Protein AF-A0A7X7KLK8-F1 (afdb_monomer_lite)

pLDDT: mean 90.56, std 10.78, range [41.06, 98.69]

Secondary structure (DSSP, 8-state):
----TT-TT-GGG--EEEEETTEEEEESSS---SSSPEEEEEEESS-BTTBPSEEEEEEEPP---SSHHHHHHHHHHHTTS-SS-SS-HHHHHHHHHHHHHHTTSS----

Sequence (110 aa):
MRSCSLEVDGLPRRRLRICGTNGTAELAPLERFDGRPLALSLSLRHPAGGLAAGSHTLEFGPQEDRYEGQFVALAEAIRGRRDALPFSAAHDILVQEVLLAASGCTTWKE

Radius of gyration: 18.4 Å; chains: 1; bounding box: 37×41×40 Å

Foldseek 3Di:
DDPDPPDDVCQQVCKDWDDDPFWIKIFGSVADAPQDWGKIWIAGNQDDPNRGHGIDIDTDGHDHDDCPVQVVQVVCVVVVNHPDHPDDPVRVVVVVLVVCCVVVNDPDDD

Structure (mmCIF, N/CA/C/O backbone):
data_AF-A0A7X7KLK8-F1
#
_entry.id   AF-A0A7X7KLK8-F1
#
loop_
_atom_site.group_PDB
_atom_site.id
_atom_site.type_symbol
_atom_site.label_atom_id
_atom_site.label_alt_id
_atom_site.label_comp_id
_atom_site.label_asym_id
_atom_site.label_entity_id
_atom_site.label_seq_id
_atom_site.pdbx_PDB_ins_code
_atom_site.Cartn_x
_atom_site.Cartn_y
_atom_site.Cartn_z
_atom_site.occupancy
_atom_site.B_iso_or_equiv
_atom_site.auth_seq_id
_atom_site.auth_comp_id
_atom_site.auth_asym_id
_atom_site.auth_atom_id
_atom_site.pdbx_PDB_model_num
ATOM 1 N N . MET A 1 1 ? -7.323 -19.411 12.309 1.00 41.06 1 MET A N 1
ATOM 2 C CA . MET A 1 1 ? -6.151 -18.653 11.819 1.00 41.06 1 MET A CA 1
ATOM 3 C C . MET A 1 1 ? -5.396 -18.090 13.021 1.00 41.06 1 MET A C 1
ATOM 5 O O . MET A 1 1 ? -5.974 -17.305 13.756 1.00 41.06 1 MET A O 1
ATOM 9 N N . ARG A 1 2 ? -4.156 -18.521 13.293 1.00 41.09 2 ARG A N 1
ATOM 10 C CA . ARG A 1 2 ? -3.297 -17.859 14.293 1.00 41.09 2 ARG A CA 1
ATOM 11 C C . ARG A 1 2 ? -2.401 -16.872 13.548 1.00 41.09 2 ARG A C 1
ATOM 13 O O . ARG A 1 2 ? -1.358 -17.263 13.043 1.00 41.09 2 ARG A O 1
ATOM 20 N N . SER A 1 3 ? -2.843 -15.623 13.420 1.00 50.56 3 SER A N 1
ATOM 21 C CA . SER A 1 3 ? -1.964 -14.531 12.994 1.00 50.56 3 SER A CA 1
ATOM 22 C C . SER A 1 3 ? -1.146 -14.124 14.214 1.00 50.56 3 SER A C 1
ATOM 24 O O . SER A 1 3 ? -1.701 -13.612 15.184 1.00 50.56 3 SER A O 1
ATOM 26 N N . CYS A 1 4 ? 0.143 -14.450 14.234 1.00 52.16 4 CYS A N 1
ATOM 27 C CA . CYS A 1 4 ? 1.018 -14.078 15.334 1.00 52.16 4 CYS A CA 1
ATOM 28 C C . CYS A 1 4 ? 1.972 -12.993 14.843 1.00 52.16 4 CYS A C 1
ATOM 30 O O . CYS A 1 4 ? 2.883 -13.271 14.072 1.00 52.16 4 CYS A O 1
ATOM 32 N N . SER A 1 5 ? 1.765 -11.756 15.295 1.00 61.53 5 SER A N 1
ATOM 33 C CA . SER A 1 5 ? 2.636 -10.614 14.984 1.00 61.53 5 SER A CA 1
ATOM 34 C C . SER A 1 5 ? 3.859 -10.535 15.918 1.00 61.53 5 SER A C 1
ATOM 36 O O . SER A 1 5 ? 4.389 -9.451 16.141 1.00 61.53 5 SER A O 1
ATOM 38 N N . LEU A 1 6 ? 4.276 -11.671 16.495 1.00 74.31 6 LEU A N 1
ATOM 39 C CA . LEU A 1 6 ? 5.426 -11.790 17.407 1.00 74.31 6 LEU A CA 1
ATOM 40 C C . LEU A 1 6 ? 6.731 -12.138 16.683 1.00 74.31 6 LEU A C 1
ATOM 42 O O . LEU A 1 6 ? 7.759 -12.348 17.322 1.00 74.31 6 LEU A O 1
ATOM 46 N N . GLU A 1 7 ? 6.689 -12.263 15.360 1.00 78.06 7 GLU A N 1
ATOM 47 C CA . GLU A 1 7 ? 7.868 -12.592 14.576 1.00 78.06 7 GLU A CA 1
ATOM 48 C C . GLU A 1 7 ? 8.922 -11.484 14.695 1.00 78.06 7 GLU A C 1
ATOM 50 O O . GLU A 1 7 ? 8.703 -10.342 14.283 1.00 78.06 7 GLU A O 1
ATOM 55 N N . VAL A 1 8 ? 10.078 -11.842 15.255 1.00 82.56 8 VAL A N 1
ATOM 56 C CA . VAL A 1 8 ? 11.259 -10.978 15.284 1.00 82.56 8 VAL A CA 1
ATOM 57 C C . VAL A 1 8 ? 11.695 -10.726 13.842 1.00 82.56 8 VAL A C 1
ATOM 59 O O . VAL A 1 8 ? 11.924 -11.678 13.101 1.00 82.56 8 VAL A O 1
ATOM 62 N N . ASP A 1 9 ? 11.791 -9.452 13.457 1.00 80.69 9 ASP A N 1
ATOM 63 C CA . ASP A 1 9 ? 12.120 -9.027 12.089 1.00 80.69 9 ASP A CA 1
ATOM 64 C C . ASP A 1 9 ? 11.169 -9.592 11.007 1.00 80.69 9 ASP A C 1
ATOM 66 O O . ASP A 1 9 ? 11.576 -9.982 9.918 1.00 80.69 9 ASP A O 1
ATOM 70 N N . GLY A 1 10 ? 9.861 -9.645 11.290 1.00 79.38 10 GLY A N 1
ATOM 71 C CA . GLY A 1 10 ? 8.858 -10.115 10.321 1.00 79.38 10 GLY A CA 1
ATOM 72 C C . GLY A 1 10 ? 8.515 -9.120 9.198 1.00 79.38 10 GLY A C 1
ATOM 73 O O . GLY A 1 10 ? 7.824 -9.478 8.240 1.00 79.38 10 GLY A O 1
ATOM 74 N N . LEU A 1 11 ? 8.973 -7.862 9.279 1.00 78.94 11 LEU A N 1
ATOM 75 C CA . LEU A 1 11 ? 8.639 -6.815 8.298 1.00 78.94 11 LEU A CA 1
ATOM 76 C C . LEU A 1 11 ? 9.052 -7.163 6.854 1.00 78.94 11 LEU A C 1
ATOM 78 O O . LEU A 1 11 ? 8.199 -7.019 5.974 1.00 78.94 11 LEU A O 1
ATOM 82 N N . PRO A 1 12 ? 10.265 -7.692 6.577 1.00 81.38 12 PRO A N 1
ATOM 83 C CA . PRO A 1 12 ? 10.679 -8.099 5.230 1.00 81.38 12 PRO A CA 1
ATOM 84 C C . PRO A 1 12 ? 9.781 -9.162 4.577 1.00 81.38 12 PRO A C 1
ATOM 86 O O . PRO A 1 12 ? 9.765 -9.286 3.351 1.00 81.38 12 PRO A O 1
ATOM 89 N N . ARG A 1 13 ? 9.022 -9.938 5.367 1.00 82.31 13 ARG A N 1
ATOM 90 C CA . ARG A 1 13 ? 8.133 -10.998 4.855 1.00 82.31 13 ARG A CA 1
ATOM 91 C C . ARG A 1 13 ? 6.744 -10.497 4.472 1.00 82.31 13 ARG A C 1
ATOM 93 O O . ARG A 1 13 ? 6.044 -11.173 3.718 1.00 82.31 13 ARG A O 1
ATOM 100 N N . ARG A 1 14 ? 6.337 -9.316 4.943 1.00 87.81 14 ARG A N 1
ATOM 101 C CA . ARG A 1 14 ? 5.064 -8.700 4.553 1.00 87.81 14 ARG A CA 1
ATOM 102 C C . ARG A 1 14 ? 5.201 -8.187 3.129 1.00 87.81 14 ARG A C 1
ATOM 104 O O . ARG A 1 14 ? 6.061 -7.357 2.860 1.00 87.81 14 ARG A O 1
ATOM 111 N N . ARG A 1 15 ? 4.364 -8.683 2.220 1.00 92.31 15 ARG A N 1
ATOM 112 C CA . ARG A 1 15 ? 4.414 -8.322 0.801 1.00 92.31 15 ARG A CA 1
ATOM 113 C C . ARG A 1 15 ? 3.033 -8.179 0.199 1.00 92.31 15 ARG A C 1
ATOM 115 O O . ARG A 1 15 ? 2.112 -8.897 0.581 1.00 92.31 15 ARG A O 1
ATOM 122 N N . LEU A 1 16 ? 2.935 -7.303 -0.790 1.00 94.81 16 LEU A N 1
ATOM 123 C CA . LEU A 1 16 ? 1.811 -7.237 -1.712 1.00 94.81 16 LEU A CA 1
ATOM 124 C C . LEU A 1 16 ? 2.339 -7.517 -3.114 1.00 94.81 16 LEU A C 1
ATOM 126 O O . LEU A 1 16 ? 3.266 -6.853 -3.573 1.00 94.81 16 LEU A O 1
ATOM 130 N N . ARG A 1 17 ? 1.742 -8.496 -3.793 1.00 96.75 17 ARG A N 1
ATOM 131 C CA . ARG A 1 17 ? 2.065 -8.827 -5.178 1.00 96.75 17 ARG A CA 1
ATOM 132 C C . ARG A 1 17 ? 0.798 -8.800 -6.012 1.00 96.75 17 ARG A C 1
ATOM 134 O O . ARG A 1 17 ? -0.178 -9.462 -5.675 1.00 96.75 17 ARG A O 1
ATOM 141 N N . ILE A 1 18 ? 0.843 -8.062 -7.110 1.00 97.56 18 ILE A N 1
ATOM 142 C CA . ILE A 1 18 ? -0.243 -7.951 -8.078 1.00 97.56 18 ILE A CA 1
ATOM 143 C C . ILE A 1 18 ? 0.264 -8.540 -9.391 1.00 97.56 18 ILE A C 1
ATOM 145 O O . ILE A 1 18 ? 1.212 -8.026 -9.985 1.00 97.56 18 ILE A O 1
ATOM 149 N N . CYS A 1 19 ? -0.364 -9.627 -9.837 1.00 97.88 19 CYS A N 1
ATOM 150 C CA . CYS A 1 19 ? -0.064 -10.281 -11.107 1.00 97.88 19 CYS A CA 1
ATOM 151 C C . CYS A 1 19 ? -1.160 -9.929 -12.114 1.00 97.88 19 CYS A C 1
ATOM 153 O O . CYS A 1 19 ? -2.274 -10.441 -12.031 1.00 97.88 19 CYS A O 1
ATOM 155 N N . GLY A 1 20 ? -0.843 -9.039 -13.048 1.00 96.94 20 GLY A N 1
ATOM 156 C CA . GLY A 1 20 ? -1.722 -8.684 -14.154 1.00 96.94 20 GLY A CA 1
ATOM 157 C C . GLY A 1 20 ? -1.387 -9.462 -15.424 1.00 96.94 20 GLY A C 1
ATOM 158 O O . GLY A 1 20 ? -0.407 -10.201 -15.506 1.00 96.94 20 GLY A O 1
ATOM 159 N N . THR A 1 21 ? -2.176 -9.238 -16.469 1.00 97.56 21 THR A N 1
ATOM 160 C CA . THR A 1 21 ? -1.954 -9.847 -17.789 1.00 97.56 21 THR A CA 1
ATOM 161 C C . THR A 1 21 ? -0.679 -9.335 -18.475 1.00 97.56 21 THR A C 1
ATOM 163 O O . THR A 1 21 ? -0.007 -10.091 -19.180 1.00 97.56 21 THR A O 1
ATOM 166 N N . ASN A 1 22 ? -0.306 -8.072 -18.235 1.00 96.94 22 ASN A N 1
ATOM 167 C CA . ASN A 1 22 ? 0.853 -7.419 -18.859 1.00 96.94 22 ASN A CA 1
ATOM 168 C C . ASN A 1 22 ? 2.094 -7.311 -17.948 1.00 96.94 22 ASN A C 1
ATOM 170 O O . ASN A 1 22 ? 3.103 -6.724 -18.336 1.00 96.94 22 ASN A O 1
ATOM 174 N N . GLY A 1 23 ? 2.054 -7.857 -16.732 1.00 97.75 23 GLY A N 1
ATOM 175 C CA . GLY A 1 23 ? 3.186 -7.728 -15.823 1.00 97.75 23 GLY A CA 1
ATOM 176 C C . GLY A 1 23 ? 2.891 -8.085 -14.378 1.00 97.75 23 GLY A C 1
ATOM 177 O O . GLY A 1 23 ? 1.813 -8.561 -14.029 1.00 97.75 23 GLY A O 1
ATOM 178 N N . THR A 1 24 ? 3.880 -7.859 -13.525 1.00 98.44 24 THR A N 1
ATOM 179 C CA . THR A 1 24 ? 3.798 -8.080 -12.081 1.00 98.44 24 THR A CA 1
ATOM 180 C C . THR A 1 24 ? 4.356 -6.873 -11.349 1.00 98.44 24 THR A C 1
ATOM 182 O O . THR A 1 24 ? 5.431 -6.396 -11.698 1.00 98.44 24 THR A O 1
ATOM 185 N N . ALA A 1 25 ? 3.645 -6.418 -10.323 1.00 98.00 25 ALA A N 1
ATOM 186 C CA . ALA A 1 25 ? 4.118 -5.418 -9.378 1.00 98.00 25 ALA A CA 1
ATOM 187 C C . ALA A 1 25 ? 4.240 -6.060 -7.993 1.00 98.00 25 ALA A C 1
ATOM 189 O O . ALA A 1 25 ? 3.333 -6.771 -7.555 1.00 98.00 25 ALA A O 1
ATOM 190 N N . GLU A 1 26 ? 5.356 -5.831 -7.314 1.00 97.38 26 GLU A N 1
ATOM 191 C CA . GLU A 1 26 ? 5.628 -6.392 -5.997 1.00 97.38 26 GLU A CA 1
ATOM 192 C C . GLU A 1 26 ? 6.219 -5.345 -5.059 1.00 97.38 26 GLU A C 1
ATOM 194 O O . GLU A 1 26 ? 7.229 -4.715 -5.366 1.00 97.38 26 GLU A O 1
ATOM 199 N N . LEU A 1 27 ? 5.583 -5.194 -3.900 1.00 94.25 27 LEU A N 1
ATOM 200 C CA . LEU A 1 27 ? 6.008 -4.335 -2.804 1.00 94.25 27 LEU A CA 1
ATOM 201 C C . LEU A 1 27 ? 6.464 -5.229 -1.646 1.00 94.25 27 LEU A C 1
ATOM 203 O O . LEU A 1 27 ? 5.640 -5.926 -1.041 1.00 94.25 27 LEU A O 1
ATOM 207 N N . ALA A 1 28 ? 7.773 -5.267 -1.391 1.00 91.38 28 ALA A N 1
ATOM 208 C CA . ALA A 1 28 ? 8.395 -6.114 -0.374 1.00 91.38 28 ALA A CA 1
ATOM 209 C C . ALA A 1 28 ? 9.672 -5.442 0.192 1.00 91.38 28 ALA A C 1
ATOM 211 O O . ALA A 1 28 ? 10.656 -5.326 -0.540 1.00 91.38 28 ALA A O 1
ATOM 212 N N . PRO A 1 29 ? 9.697 -5.024 1.474 1.00 89.88 29 PRO A N 1
ATOM 213 C CA . PRO A 1 29 ? 8.599 -5.116 2.438 1.00 89.88 29 PRO A CA 1
ATOM 214 C C . PRO A 1 29 ? 7.393 -4.268 2.017 1.00 89.88 29 PRO A C 1
ATOM 216 O O . PRO A 1 29 ? 7.529 -3.312 1.261 1.00 89.88 29 PRO A O 1
ATOM 219 N N . LEU A 1 30 ? 6.208 -4.616 2.521 1.00 90.94 30 LEU A N 1
ATOM 220 C CA . LEU A 1 30 ? 4.972 -3.865 2.280 1.00 90.94 30 LEU A CA 1
ATOM 221 C C . LEU A 1 30 ? 5.078 -2.420 2.790 1.00 90.94 30 LEU A C 1
ATOM 223 O O . LEU A 1 30 ? 4.478 -1.516 2.224 1.00 90.94 30 LEU A O 1
ATOM 227 N N . GLU A 1 31 ? 5.832 -2.224 3.868 1.00 89.31 31 GLU A N 1
ATOM 228 C CA . GLU A 1 31 ? 6.088 -0.935 4.498 1.00 89.31 31 GLU A CA 1
ATOM 229 C C . GLU A 1 31 ? 7.384 -0.993 5.319 1.00 89.31 31 GLU A C 1
ATOM 231 O O . GLU A 1 31 ? 7.801 -2.069 5.762 1.00 89.31 31 GLU A O 1
ATOM 236 N N . ARG A 1 32 ? 8.009 0.166 5.543 1.00 88.38 32 ARG A N 1
ATOM 237 C CA . ARG A 1 32 ? 9.232 0.327 6.342 1.00 88.38 32 ARG A CA 1
ATOM 238 C C . ARG A 1 32 ? 9.261 1.707 7.006 1.00 88.38 32 ARG A C 1
ATOM 240 O O . ARG A 1 32 ? 8.652 2.629 6.480 1.00 88.38 32 ARG A O 1
ATOM 247 N N . PHE A 1 33 ? 9.977 1.823 8.124 1.00 88.00 33 PHE A N 1
ATOM 248 C CA . PHE A 1 33 ? 10.074 3.044 8.949 1.00 88.00 33 PHE A CA 1
ATOM 249 C C . PHE A 1 33 ? 11.519 3.322 9.391 1.00 88.00 33 PHE A C 1
ATOM 251 O O . PHE A 1 33 ? 11.776 3.869 10.456 1.00 88.00 33 PHE A O 1
ATOM 258 N N . ASP A 1 34 ? 12.489 2.870 8.600 1.00 89.00 34 ASP A N 1
ATOM 259 C CA . ASP A 1 34 ? 13.926 3.013 8.856 1.00 89.00 34 ASP A CA 1
ATOM 260 C C . ASP A 1 34 ? 14.536 4.215 8.108 1.00 89.00 34 ASP A C 1
ATOM 262 O O . ASP A 1 34 ? 15.745 4.259 7.879 1.00 89.00 34 ASP A O 1
ATOM 266 N N . GLY A 1 35 ? 13.694 5.164 7.680 1.00 90.25 35 GLY A N 1
ATOM 267 C CA . GLY A 1 35 ? 14.088 6.369 6.942 1.00 90.25 35 GLY A CA 1
ATOM 268 C C . GLY A 1 35 ? 14.531 6.128 5.495 1.00 90.25 35 GLY A C 1
ATOM 269 O O . GLY A 1 35 ? 14.990 7.055 4.831 1.00 90.25 35 GLY A O 1
ATOM 270 N N . ARG A 1 36 ? 14.426 4.897 4.980 1.00 91.25 36 ARG A N 1
ATOM 271 C CA . ARG A 1 36 ? 14.804 4.564 3.599 1.00 91.25 36 ARG A CA 1
ATOM 272 C C . ARG A 1 36 ? 13.585 4.567 2.664 1.00 91.25 36 ARG A C 1
ATOM 274 O O . ARG A 1 36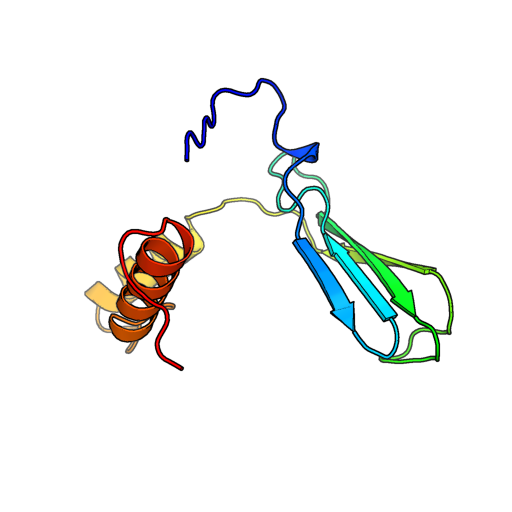 ? 12.479 4.271 3.120 1.00 91.25 36 ARG A O 1
ATOM 281 N N . PRO A 1 37 ? 13.777 4.814 1.352 1.00 92.75 37 PRO A N 1
ATOM 282 C CA . PRO A 1 37 ? 12.710 4.710 0.361 1.00 92.75 37 PRO A CA 1
ATOM 283 C C . PRO A 1 37 ? 12.030 3.339 0.354 1.00 92.75 37 PRO A C 1
ATOM 285 O O . PRO A 1 37 ? 12.668 2.294 0.570 1.00 92.75 37 PRO A O 1
ATOM 288 N N . LEU A 1 38 ? 10.729 3.346 0.078 1.00 92.81 38 LEU A N 1
ATOM 289 C CA . LEU A 1 38 ? 9.953 2.139 -0.169 1.00 92.81 38 LEU A CA 1
ATOM 290 C C . LEU A 1 38 ? 10.078 1.769 -1.651 1.00 92.81 38 LEU A C 1
ATOM 292 O O . LEU A 1 38 ? 9.744 2.571 -2.518 1.00 92.81 38 LEU A O 1
ATOM 296 N N . ALA A 1 39 ? 10.556 0.562 -1.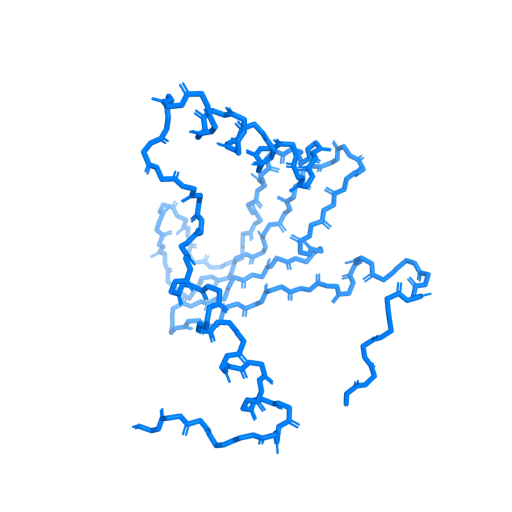947 1.00 93.88 39 ALA A N 1
ATOM 297 C CA . ALA A 1 39 ? 10.826 0.126 -3.314 1.00 93.88 39 ALA A CA 1
ATOM 298 C C . ALA A 1 39 ? 9.766 -0.864 -3.821 1.00 93.88 39 ALA A C 1
ATOM 300 O O . ALA A 1 39 ? 9.462 -1.859 -3.162 1.00 93.88 39 AL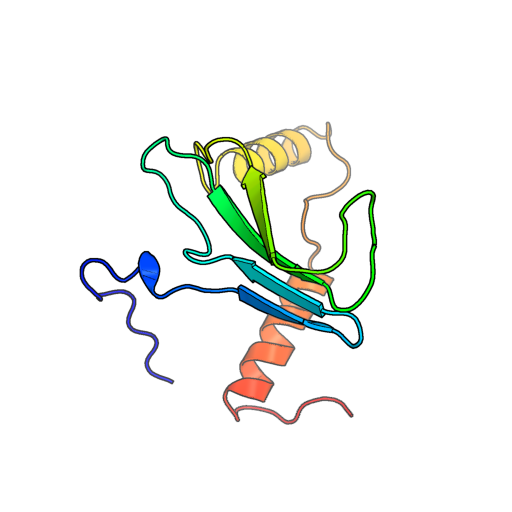A A O 1
ATOM 301 N N . LEU A 1 40 ? 9.253 -0.619 -5.026 1.00 96.25 40 LEU A N 1
ATOM 302 C CA . LEU A 1 40 ? 8.384 -1.515 -5.782 1.00 96.25 40 LEU A CA 1
ATOM 303 C C . LEU A 1 40 ? 9.168 -2.134 -6.937 1.00 96.25 40 LEU A C 1
ATOM 305 O O . LEU A 1 40 ? 9.706 -1.428 -7.788 1.00 96.25 40 LEU A O 1
ATOM 309 N N . SER A 1 41 ? 9.179 -3.461 -7.000 1.00 97.56 41 SER A N 1
ATOM 310 C CA . SER A 1 41 ? 9.666 -4.201 -8.162 1.00 97.56 41 SER A CA 1
ATOM 311 C C . SER A 1 41 ? 8.550 -4.340 -9.194 1.00 97.56 41 SER A C 1
ATOM 313 O O . SER A 1 41 ? 7.490 -4.892 -8.902 1.00 97.56 41 SER A O 1
ATOM 315 N N . LEU A 1 42 ? 8.788 -3.859 -10.411 1.00 98.38 42 LEU A N 1
ATOM 316 C CA . LEU A 1 42 ? 7.841 -3.908 -11.521 1.00 98.38 42 LEU A CA 1
ATOM 317 C C . LEU A 1 42 ? 8.452 -4.684 -12.688 1.00 98.38 42 LEU A C 1
ATOM 319 O O . LEU A 1 42 ? 9.513 -4.337 -13.188 1.00 98.38 42 LEU A O 1
ATOM 323 N N . SER A 1 43 ? 7.778 -5.733 -13.147 1.00 98.50 43 SER A N 1
ATOM 324 C CA . SER A 1 43 ? 8.163 -6.500 -14.336 1.00 98.50 43 SER A CA 1
ATOM 325 C C . SER A 1 43 ? 7.100 -6.345 -15.414 1.00 98.50 43 SER A C 1
ATOM 327 O O . SER A 1 43 ? 5.952 -6.738 -15.206 1.00 98.50 43 SER A O 1
ATOM 329 N N . LEU A 1 44 ? 7.479 -5.790 -16.563 1.00 98.69 44 LEU A N 1
ATOM 330 C CA . LEU A 1 44 ? 6.588 -5.502 -17.684 1.00 98.69 44 LEU A CA 1
ATOM 331 C C . LEU A 1 44 ? 6.862 -6.436 -18.862 1.00 98.69 44 LEU A C 1
ATOM 333 O O . LEU A 1 44 ? 7.995 -6.537 -19.334 1.00 98.69 44 LEU A O 1
ATOM 337 N N . ARG A 1 45 ? 5.810 -7.083 -19.377 1.00 98.44 45 ARG A N 1
ATOM 338 C CA . ARG A 1 45 ? 5.884 -7.884 -20.611 1.00 98.44 45 ARG A CA 1
ATOM 339 C C . ARG A 1 45 ? 6.022 -6.987 -21.844 1.00 98.44 45 ARG A C 1
ATOM 341 O O . ARG A 1 45 ? 6.792 -7.301 -22.747 1.00 98.44 45 ARG A O 1
ATOM 348 N N . HIS A 1 46 ? 5.295 -5.873 -21.861 1.00 98.31 46 HIS A N 1
ATOM 349 C CA . HIS A 1 46 ? 5.344 -4.849 -22.904 1.00 98.31 46 HIS A CA 1
ATOM 350 C C . HIS A 1 46 ? 5.531 -3.460 -22.278 1.00 98.31 46 HIS A C 1
ATOM 352 O O . HIS A 1 46 ? 5.107 -3.273 -21.134 1.00 98.31 46 HIS A O 1
ATOM 358 N N . PRO A 1 47 ? 6.121 -2.485 -22.999 1.00 98.00 47 PRO A N 1
ATOM 359 C CA . PRO A 1 47 ? 6.285 -1.126 -22.490 1.00 98.00 47 PRO A CA 1
ATOM 360 C C . PRO A 1 47 ? 4.955 -0.525 -22.019 1.00 98.00 47 PRO A C 1
ATOM 362 O O . PRO A 1 47 ? 3.933 -0.672 -22.690 1.00 98.00 47 PRO A O 1
ATOM 365 N N . ALA A 1 48 ? 4.963 0.148 -20.870 1.00 97.00 48 ALA A N 1
ATOM 366 C CA . ALA A 1 48 ? 3.780 0.763 -20.272 1.00 97.00 48 ALA A CA 1
ATOM 367 C C . ALA A 1 48 ? 4.182 1.900 -19.326 1.00 97.00 48 ALA A C 1
ATOM 369 O O . ALA A 1 48 ? 5.228 1.835 -18.686 1.00 97.00 48 ALA A O 1
ATOM 370 N N . GLY A 1 49 ? 3.354 2.946 -19.223 1.00 93.81 49 GLY A N 1
ATOM 371 C CA . GLY A 1 49 ? 3.579 4.038 -18.263 1.00 93.81 49 GLY A CA 1
ATOM 372 C C . GLY A 1 49 ? 4.917 4.771 -18.432 1.00 93.81 49 GLY A C 1
ATOM 373 O O . GLY A 1 49 ? 5.483 5.231 -17.449 1.00 93.81 49 GLY A O 1
ATOM 374 N N . GLY A 1 50 ? 5.453 4.831 -19.656 1.00 96.62 50 GLY A N 1
ATOM 375 C CA . GLY A 1 50 ? 6.764 5.433 -19.942 1.00 96.62 50 GLY A CA 1
ATOM 376 C C . GLY A 1 50 ? 7.970 4.535 -19.638 1.00 96.62 50 GLY A C 1
ATOM 377 O O . GLY A 1 50 ? 9.101 4.948 -19.872 1.00 96.62 50 GLY A O 1
ATOM 378 N N . LEU A 1 51 ? 7.751 3.306 -19.168 1.00 97.69 51 LEU A N 1
ATOM 379 C CA . LEU A 1 51 ? 8.798 2.326 -18.895 1.00 97.69 51 LEU A CA 1
ATOM 380 C C . LEU A 1 51 ? 8.882 1.299 -20.028 1.00 97.69 51 LEU A C 1
ATOM 382 O O . LEU A 1 51 ? 7.867 0.880 -20.589 1.00 97.69 51 LEU A O 1
ATOM 386 N N . ALA A 1 52 ? 10.102 0.878 -20.358 1.00 98.31 52 ALA A N 1
ATOM 387 C CA . ALA A 1 52 ? 10.340 -0.184 -21.332 1.00 98.31 52 ALA A CA 1
ATOM 388 C C . ALA A 1 52 ? 9.842 -1.551 -20.821 1.00 98.31 52 ALA A C 1
ATOM 390 O O . ALA A 1 52 ? 9.569 -1.730 -19.636 1.00 98.31 52 ALA A O 1
ATOM 391 N N . ALA A 1 53 ? 9.760 -2.549 -21.704 1.00 98.44 53 ALA A N 1
ATOM 392 C CA . ALA A 1 53 ? 9.602 -3.932 -21.257 1.00 98.44 53 ALA A CA 1
ATOM 393 C C . ALA A 1 53 ? 10.814 -4.367 -20.410 1.00 98.44 53 ALA A C 1
ATOM 395 O O . ALA A 1 53 ? 11.928 -3.889 -20.627 1.00 98.44 53 ALA A O 1
ATOM 396 N N . GLY A 1 54 ? 10.597 -5.283 -19.468 1.00 98.19 54 GLY A N 1
ATOM 397 C CA . GLY A 1 54 ? 11.622 -5.761 -18.538 1.00 98.19 54 GLY A CA 1
ATOM 398 C C . GLY A 1 54 ? 11.362 -5.361 -17.087 1.00 98.19 54 GLY A C 1
ATOM 399 O O . GLY A 1 54 ? 10.231 -5.047 -16.708 1.00 98.19 54 GLY A O 1
ATOM 400 N N . SER A 1 55 ? 12.411 -5.435 -16.271 1.00 98.31 55 SER A N 1
ATOM 401 C CA . SER A 1 55 ? 12.347 -5.210 -14.825 1.00 98.31 55 SER A CA 1
ATOM 402 C C . SER A 1 55 ? 12.767 -3.794 -14.452 1.00 98.31 55 SER A C 1
ATOM 404 O O . SER A 1 55 ? 13.779 -3.294 -14.936 1.00 98.31 55 SER A O 1
ATOM 406 N N . HIS A 1 56 ? 12.018 -3.194 -13.535 1.00 98.19 56 HIS A N 1
ATOM 407 C CA . HIS A 1 56 ? 12.219 -1.848 -13.015 1.00 98.19 56 HIS A CA 1
ATOM 408 C C . HIS A 1 56 ? 12.090 -1.852 -11.497 1.00 98.19 56 HIS A C 1
ATOM 410 O O . HIS A 1 56 ? 11.300 -2.617 -10.937 1.00 98.19 56 HIS A O 1
ATOM 416 N N . THR A 1 57 ? 12.812 -0.942 -10.853 1.00 97.50 57 THR A N 1
ATOM 417 C CA . THR A 1 57 ? 12.619 -0.607 -9.442 1.00 97.50 57 THR A CA 1
ATOM 418 C C . THR A 1 57 ? 12.102 0.818 -9.371 1.00 97.50 57 THR A C 1
ATOM 420 O O . THR A 1 57 ? 12.755 1.734 -9.867 1.00 97.50 57 THR A O 1
ATOM 423 N N . LEU A 1 58 ? 10.924 0.998 -8.779 1.00 95.94 58 LEU A N 1
ATOM 424 C CA . LEU A 1 58 ? 10.344 2.310 -8.513 1.00 95.94 58 LEU A CA 1
ATOM 425 C C . LEU A 1 58 ? 10.473 2.604 -7.024 1.00 95.94 58 LEU A C 1
ATOM 427 O O . LEU A 1 58 ? 10.089 1.774 -6.203 1.00 95.94 58 LEU A O 1
ATOM 431 N N . GLU A 1 59 ? 11.004 3.770 -6.680 1.00 95.50 59 GLU A N 1
ATOM 432 C CA . GLU A 1 59 ? 11.158 4.191 -5.292 1.00 95.50 59 GLU A CA 1
ATOM 433 C C . GLU A 1 59 ? 10.133 5.264 -4.938 1.00 95.50 59 GLU A C 1
ATOM 435 O O . GLU A 1 59 ? 9.943 6.244 -5.659 1.00 95.50 59 GLU A O 1
ATOM 440 N N . PHE A 1 60 ? 9.487 5.071 -3.796 1.00 91.94 60 PHE A N 1
ATOM 441 C CA . PHE A 1 60 ? 8.649 6.057 -3.140 1.00 91.94 60 PHE A CA 1
ATOM 442 C C . PHE A 1 60 ? 9.429 6.628 -1.960 1.00 91.94 60 PHE A C 1
ATOM 444 O O . PHE A 1 60 ? 10.207 5.910 -1.326 1.00 91.94 60 PHE A O 1
ATOM 451 N N . GLY A 1 61 ? 9.234 7.919 -1.679 1.00 90.00 61 GLY A N 1
ATOM 452 C CA . GLY A 1 61 ? 9.890 8.595 -0.560 1.00 90.00 61 GLY A CA 1
ATOM 453 C C . GLY A 1 61 ? 9.716 7.850 0.773 1.00 90.00 61 GLY A C 1
ATOM 454 O O . GLY A 1 61 ? 8.849 6.977 0.889 1.00 90.00 61 GLY A O 1
ATOM 455 N N . PRO A 1 62 ? 10.551 8.163 1.777 1.00 90.44 62 PRO A N 1
ATOM 456 C CA . PRO A 1 62 ? 10.465 7.509 3.075 1.00 90.44 62 PRO A CA 1
ATOM 457 C C . PRO A 1 62 ? 9.065 7.679 3.677 1.00 90.44 62 PRO A C 1
ATOM 459 O O . PRO A 1 62 ? 8.453 8.744 3.585 1.00 90.44 62 PRO A O 1
ATOM 462 N N . GLN A 1 63 ? 8.556 6.605 4.279 1.00 86.56 63 GLN A N 1
ATOM 463 C CA . GLN A 1 63 ? 7.334 6.653 5.069 1.00 86.56 63 GLN A CA 1
ATOM 464 C C . GLN A 1 63 ? 7.711 7.012 6.506 1.00 86.56 63 GLN A C 1
ATOM 466 O O . GLN A 1 63 ? 8.353 6.217 7.192 1.00 86.56 63 GLN A O 1
ATOM 471 N N . GLU A 1 64 ? 7.316 8.206 6.939 1.00 84.88 64 GLU A N 1
ATOM 472 C CA . GLU A 1 64 ? 7.626 8.712 8.280 1.00 84.88 64 GLU A CA 1
ATOM 473 C C . GLU A 1 64 ? 6.765 8.027 9.350 1.00 84.88 64 GLU A C 1
ATOM 475 O O . GLU A 1 64 ? 7.284 7.509 10.336 1.00 84.88 64 GLU A O 1
ATOM 480 N N . ASP A 1 65 ? 5.448 7.952 9.129 1.00 89.81 65 ASP A N 1
ATOM 481 C CA . ASP A 1 65 ? 4.501 7.420 10.111 1.00 89.81 65 ASP A CA 1
ATOM 482 C C . ASP A 1 65 ? 3.347 6.647 9.450 1.00 89.81 65 ASP A C 1
ATOM 484 O O . ASP A 1 65 ? 2.965 6.899 8.304 1.00 89.81 65 ASP A O 1
ATOM 488 N N . ARG A 1 66 ? 2.792 5.663 10.171 1.00 88.25 66 ARG A N 1
ATOM 489 C CA . ARG A 1 66 ? 1.690 4.814 9.687 1.00 88.25 66 ARG A CA 1
ATOM 490 C C . ARG A 1 66 ? 0.309 5.449 9.882 1.00 88.25 66 ARG A C 1
ATOM 492 O O . ARG A 1 66 ? -0.607 5.183 9.105 1.00 88.25 66 ARG A O 1
ATOM 499 N N . TYR A 1 67 ? 0.131 6.219 10.948 1.00 90.88 67 TYR A N 1
ATOM 500 C CA . TYR A 1 67 ? -1.165 6.642 11.473 1.00 90.88 67 TYR A CA 1
ATOM 501 C C . TYR A 1 67 ? -1.344 8.160 11.527 1.00 90.88 67 TYR A C 1
ATOM 503 O O . TYR A 1 67 ? -2.483 8.616 11.597 1.00 90.88 67 TYR A O 1
ATOM 511 N N . GLU A 1 68 ? -0.274 8.952 11.470 1.00 92.62 68 GLU A N 1
ATOM 512 C CA . GLU A 1 68 ? -0.311 10.412 11.586 1.00 92.62 68 GLU A CA 1
ATOM 513 C C . GLU A 1 68 ? -1.329 11.016 10.615 1.00 92.62 68 GLU A C 1
ATOM 515 O O . GLU A 1 68 ? -2.251 11.715 11.038 1.00 92.62 68 GLU A O 1
ATOM 520 N N . GLY A 1 69 ? -1.250 10.660 9.329 1.00 90.38 69 GLY A N 1
ATOM 521 C CA . GLY A 1 69 ? -2.198 11.139 8.321 1.00 90.38 69 GLY A CA 1
ATOM 522 C C . GLY A 1 69 ? -3.656 10.767 8.623 1.00 90.38 69 GLY A C 1
ATOM 523 O O . GLY A 1 69 ? -4.566 11.548 8.337 1.00 90.38 69 GLY A O 1
ATOM 524 N N . GLN A 1 70 ? -3.893 9.610 9.251 1.00 91.38 70 GLN A N 1
ATOM 525 C CA . GLN A 1 70 ? -5.234 9.177 9.657 1.00 91.38 70 GLN A CA 1
ATOM 526 C C . GLN A 1 70 ? -5.747 9.994 10.849 1.00 91.38 70 GLN A C 1
ATOM 528 O O . GLN A 1 70 ? -6.898 10.429 10.839 1.00 91.38 70 GLN A O 1
ATOM 533 N N . PHE A 1 71 ? -4.899 10.266 11.846 1.00 93.50 71 PHE A N 1
ATOM 534 C CA . PHE A 1 71 ? -5.262 11.101 12.994 1.00 93.50 71 PHE A CA 1
ATOM 535 C C . PHE A 1 71 ? -5.475 12.565 12.610 1.00 93.50 71 PHE A C 1
ATOM 537 O O . PHE A 1 71 ? -6.419 13.190 13.095 1.00 93.50 71 PHE A O 1
ATOM 544 N N . VAL A 1 72 ? -4.662 13.104 11.699 1.00 93.75 72 VAL A N 1
ATOM 545 C CA . VAL A 1 72 ? -4.880 14.438 11.123 1.00 93.75 72 VAL A CA 1
ATOM 546 C C . VAL A 1 72 ? -6.230 14.482 10.406 1.00 93.75 72 VAL A C 1
ATOM 548 O O . VAL A 1 72 ? -7.032 15.377 10.671 1.00 93.75 72 VAL A O 1
ATOM 551 N N . ALA A 1 73 ? -6.534 13.493 9.558 1.00 93.19 73 ALA A N 1
ATOM 552 C CA . ALA A 1 73 ? -7.827 13.418 8.879 1.00 93.19 73 ALA A CA 1
ATOM 553 C C . ALA A 1 73 ? -9.005 13.327 9.865 1.00 93.19 73 ALA A C 1
ATOM 555 O O . ALA A 1 73 ? -10.015 14.003 9.669 1.00 93.19 73 ALA A O 1
ATOM 556 N N . LEU A 1 74 ? -8.866 12.549 10.943 1.00 93.88 74 LEU A N 1
ATOM 557 C CA . LEU A 1 74 ? -9.869 12.453 12.004 1.00 93.88 74 LEU A CA 1
ATOM 558 C C . LEU A 1 74 ? -10.085 13.798 12.710 1.00 93.88 74 LEU A C 1
ATOM 560 O O . LEU A 1 74 ? -11.224 14.223 12.893 1.00 93.88 74 LEU A O 1
ATOM 564 N N . ALA A 1 75 ? -9.005 14.487 13.079 1.00 95.38 75 ALA A N 1
ATOM 565 C CA . ALA A 1 75 ? -9.085 15.773 13.759 1.00 95.38 75 ALA A CA 1
ATOM 566 C C . ALA A 1 75 ? -9.758 16.845 12.886 1.00 95.38 75 ALA A C 1
ATOM 568 O O . ALA A 1 75 ? -10.561 17.633 13.384 1.00 95.38 75 ALA A O 1
ATOM 569 N N . GLU A 1 76 ? -9.478 16.856 11.582 1.00 96.00 76 GLU A N 1
ATOM 570 C CA . GLU A 1 76 ? -10.131 17.768 10.640 1.00 96.00 76 GLU A CA 1
ATOM 571 C C . GLU A 1 76 ? -11.617 17.443 10.445 1.00 96.00 76 GLU A C 1
ATOM 573 O O . GLU A 1 76 ? -12.432 18.365 10.383 1.00 96.00 76 GLU A O 1
ATOM 578 N N . ALA A 1 77 ? -11.994 16.160 10.432 1.00 93.88 77 ALA A N 1
ATOM 579 C CA . ALA A 1 77 ? -13.397 15.750 10.373 1.00 93.88 77 ALA A CA 1
ATOM 580 C C . ALA A 1 77 ? -14.175 16.191 11.626 1.00 93.88 77 ALA A C 1
ATOM 582 O O . ALA A 1 77 ? -15.243 16.787 11.507 1.00 93.88 77 ALA A O 1
ATOM 583 N N . ILE A 1 78 ? -13.608 16.003 12.826 1.00 94.69 78 ILE A N 1
ATOM 584 C CA . ILE A 1 78 ? -14.206 16.470 14.096 1.00 94.69 78 ILE A CA 1
ATOM 585 C C . ILE A 1 78 ? -14.420 17.991 14.088 1.00 94.69 78 ILE A C 1
ATOM 587 O O . ILE A 1 78 ? -15.398 18.489 14.641 1.00 94.69 78 ILE A O 1
ATOM 591 N N . ARG A 1 79 ? -13.517 18.742 13.446 1.00 96.94 79 ARG A N 1
ATOM 592 C CA . ARG A 1 79 ? -13.605 20.205 13.313 1.00 96.94 79 ARG A CA 1
ATOM 593 C C . ARG A 1 79 ? -14.518 20.675 12.175 1.00 96.94 79 ARG A C 1
ATOM 595 O O . ARG A 1 79 ? -14.619 21.882 11.972 1.00 96.94 79 ARG A O 1
ATOM 602 N N . GLY A 1 80 ? -15.139 19.767 11.419 1.00 95.25 80 GLY A N 1
ATOM 603 C CA . GLY A 1 80 ? -15.979 20.105 10.265 1.00 95.25 80 GLY A CA 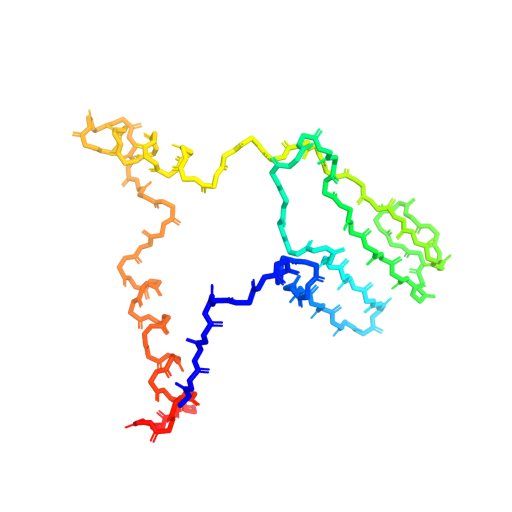1
ATOM 604 C C . GLY A 1 80 ? -15.207 20.676 9.070 1.00 95.25 80 GLY A C 1
ATOM 605 O O . GLY A 1 80 ? -15.783 21.371 8.243 1.00 95.25 80 GLY A O 1
ATOM 606 N N . ARG A 1 81 ? -13.894 20.426 8.986 1.00 95.44 81 ARG A N 1
ATOM 607 C CA . ARG A 1 81 ? -13.013 20.883 7.889 1.00 95.44 81 ARG A CA 1
ATOM 608 C C . ARG A 1 81 ? -12.770 19.814 6.828 1.00 95.44 81 ARG A C 1
ATOM 610 O O . ARG A 1 81 ? -12.025 20.024 5.874 1.00 95.44 81 ARG A O 1
ATOM 617 N N . ARG A 1 82 ? -13.367 18.644 7.023 1.00 91.19 82 ARG A N 1
ATOM 618 C CA . ARG A 1 82 ? -13.303 17.502 6.124 1.00 91.19 82 ARG A CA 1
ATOM 619 C C . ARG A 1 82 ? -14.651 16.801 6.160 1.00 91.19 82 ARG A C 1
ATOM 621 O O . ARG A 1 82 ? -15.065 16.334 7.216 1.00 91.19 82 ARG A O 1
ATOM 628 N N . ASP A 1 83 ? -15.273 16.680 4.995 1.00 86.31 83 ASP A N 1
ATOM 629 C CA . ASP A 1 83 ? -16.617 16.106 4.868 1.00 86.31 83 ASP A CA 1
ATOM 630 C C . ASP A 1 83 ? -16.634 14.575 4.983 1.00 86.31 83 ASP A C 1
ATOM 632 O O . ASP A 1 83 ? -17.670 13.981 5.272 1.00 86.31 83 ASP A O 1
ATOM 636 N N . ALA A 1 84 ? -15.489 13.917 4.767 1.00 83.75 84 ALA A N 1
ATOM 637 C CA . ALA A 1 84 ? -15.385 12.463 4.812 1.00 83.75 84 ALA A CA 1
ATOM 638 C C . ALA A 1 84 ? -14.025 11.973 5.328 1.00 83.75 84 ALA A C 1
ATOM 640 O O . ALA A 1 84 ? -12.959 12.461 4.929 1.00 83.75 84 ALA A O 1
ATOM 641 N N . LEU A 1 85 ? -14.071 10.950 6.183 1.00 88.94 85 LEU A N 1
ATOM 642 C CA . LEU A 1 85 ? -12.899 10.157 6.545 1.00 88.94 85 LEU A CA 1
ATOM 643 C C . LEU A 1 85 ? -12.389 9.360 5.328 1.00 88.94 85 LEU A C 1
ATOM 645 O O . LEU A 1 85 ? -13.155 9.113 4.395 1.00 88.94 85 LEU A O 1
ATOM 649 N N . PRO A 1 86 ? -11.111 8.934 5.322 1.00 83.81 86 PRO A N 1
ATOM 650 C CA . PRO A 1 86 ? -10.542 8.154 4.218 1.00 83.81 86 PRO A CA 1
ATOM 651 C C . PRO A 1 86 ? -11.281 6.837 3.939 1.00 83.81 86 PRO A C 1
ATOM 653 O O . PRO A 1 86 ? -11.293 6.369 2.804 1.00 83.81 86 PRO A O 1
ATOM 656 N N . PHE A 1 87 ? -11.906 6.259 4.967 1.00 89.19 87 PHE A N 1
ATOM 657 C CA . PHE A 1 87 ? -12.668 5.017 4.892 1.00 89.19 87 PHE A CA 1
ATOM 658 C C . PHE A 1 87 ? -14.079 5.252 5.430 1.00 89.19 87 PHE A C 1
ATOM 660 O O . PHE A 1 87 ? -14.271 5.954 6.424 1.00 89.19 87 PHE A O 1
ATOM 667 N N . SER A 1 88 ? -15.075 4.695 4.742 1.00 91.38 88 SER A N 1
ATOM 668 C CA . SER A 1 88 ? -16.480 4.784 5.137 1.00 91.38 88 SER A CA 1
ATOM 669 C C . SER A 1 88 ? -16.886 3.585 5.994 1.00 91.38 88 SER A C 1
ATOM 671 O O . SER A 1 88 ? -16.276 2.522 5.917 1.00 91.38 88 SER A O 1
ATOM 673 N N . ALA A 1 89 ? -17.995 3.700 6.728 1.00 92.81 89 ALA A N 1
ATOM 674 C CA . ALA A 1 89 ? -18.560 2.554 7.444 1.00 92.81 89 ALA A CA 1
ATOM 675 C C . ALA A 1 89 ? -18.864 1.367 6.505 1.00 92.81 89 ALA A C 1
ATOM 677 O O . ALA A 1 89 ? -18.688 0.215 6.884 1.00 92.81 89 ALA A O 1
ATOM 678 N N . ALA A 1 90 ? -19.273 1.638 5.260 1.00 95.44 90 ALA A N 1
ATOM 679 C CA . ALA A 1 90 ? -19.501 0.597 4.259 1.00 95.44 90 ALA A CA 1
ATOM 680 C C . ALA A 1 90 ? -18.206 -0.140 3.872 1.00 95.44 90 ALA A C 1
ATOM 682 O O . ALA A 1 90 ? -18.237 -1.352 3.669 1.00 95.44 90 ALA A O 1
ATOM 683 N N . HIS A 1 91 ? -17.073 0.571 3.804 1.00 94.81 91 HIS A N 1
ATOM 684 C CA . HIS A 1 91 ? -15.763 -0.048 3.602 1.00 94.81 91 HIS A CA 1
ATOM 685 C C . HIS A 1 91 ? -15.428 -1.003 4.753 1.00 94.81 91 HIS A C 1
ATOM 687 O O . HIS A 1 91 ? -15.104 -2.162 4.505 1.00 94.81 91 HIS A O 1
ATOM 693 N N . ASP A 1 92 ? -15.571 -0.551 6.000 1.00 94.81 92 ASP A N 1
ATOM 694 C CA . ASP A 1 92 ? -15.240 -1.365 7.174 1.00 94.81 92 ASP A CA 1
ATOM 695 C C . ASP A 1 92 ? -16.147 -2.595 7.299 1.00 94.81 92 ASP A C 1
ATOM 697 O O . ASP A 1 92 ? -15.668 -3.691 7.591 1.00 94.81 92 ASP A O 1
ATOM 701 N N . ILE A 1 93 ? -17.445 -2.444 7.015 1.00 96.31 93 ILE A N 1
ATOM 702 C CA . ILE A 1 93 ? -18.388 -3.568 6.960 1.00 96.31 93 ILE A CA 1
ATOM 703 C C . ILE A 1 93 ? -17.928 -4.590 5.919 1.00 96.31 93 ILE A C 1
ATOM 705 O O . ILE A 1 93 ? -17.833 -5.772 6.239 1.00 96.31 93 ILE A O 1
ATOM 709 N N . LEU A 1 94 ? -17.577 -4.151 4.706 1.00 96.56 94 LEU A N 1
ATOM 710 C CA . LEU A 1 94 ? -17.103 -5.047 3.651 1.00 96.56 94 LEU A CA 1
ATOM 711 C C . LEU A 1 94 ? -15.828 -5.795 4.067 1.00 96.56 94 LEU A C 1
ATOM 713 O O . LEU A 1 94 ? -15.724 -7.000 3.842 1.00 96.56 94 LEU A O 1
ATOM 717 N N . VAL A 1 95 ? -14.877 -5.111 4.711 1.00 95.62 95 VAL A N 1
ATOM 718 C CA . VAL A 1 95 ? -13.658 -5.742 5.242 1.00 95.62 95 VAL A CA 1
ATOM 719 C C . VAL A 1 95 ? -14.006 -6.847 6.242 1.00 95.62 95 VAL A C 1
ATOM 721 O O . VAL A 1 95 ? -13.445 -7.941 6.158 1.00 95.62 95 VAL A O 1
ATOM 724 N N . GLN A 1 96 ? -14.942 -6.597 7.163 1.00 96.06 96 GLN A N 1
ATOM 725 C CA . GLN A 1 96 ? -15.364 -7.600 8.146 1.00 96.06 96 GLN A CA 1
ATOM 726 C C . GLN A 1 96 ? -16.127 -8.766 7.506 1.00 96.06 96 GLN A C 1
ATOM 728 O O . GLN A 1 96 ? -15.884 -9.917 7.865 1.00 96.06 96 GLN A O 1
ATOM 733 N N . GLU A 1 97 ? -16.996 -8.506 6.528 1.00 96.00 97 GLU A N 1
ATOM 734 C CA . GLU A 1 97 ? -17.695 -9.555 5.775 1.00 96.00 97 GLU A CA 1
ATOM 735 C C . GLU A 1 97 ? -16.704 -10.481 5.055 1.00 96.00 97 GLU A C 1
ATOM 737 O O . GLU A 1 97 ? -16.786 -11.705 5.185 1.00 96.00 97 GLU A O 1
ATOM 742 N N . VAL A 1 98 ? -15.717 -9.905 4.360 1.00 95.81 98 VAL A N 1
ATOM 743 C CA . VAL A 1 98 ? -14.649 -10.663 3.693 1.00 95.81 98 VAL A CA 1
ATOM 744 C C . VAL A 1 98 ? -13.830 -11.460 4.708 1.00 95.81 98 VAL A C 1
ATOM 746 O O . VAL A 1 98 ? -13.548 -12.635 4.475 1.00 95.81 98 VAL A O 1
ATOM 749 N N . LEU A 1 99 ? -13.463 -10.857 5.845 1.00 95.06 99 LEU A N 1
ATOM 750 C CA . LEU A 1 99 ? -12.689 -11.529 6.890 1.00 95.06 99 LEU A CA 1
ATOM 751 C C . LEU A 1 99 ? -13.430 -12.747 7.455 1.00 95.06 99 LEU A C 1
ATOM 753 O O . LEU A 1 99 ? -12.828 -13.813 7.612 1.00 95.06 99 LEU A O 1
ATOM 757 N N . LEU A 1 100 ? -14.723 -12.606 7.750 1.00 95.75 100 LEU A N 1
ATOM 758 C CA . LEU A 1 100 ? -15.556 -13.694 8.263 1.00 95.75 100 LEU A CA 1
ATOM 759 C C . LEU A 1 100 ? -15.712 -14.816 7.234 1.00 95.75 100 LEU A C 1
ATOM 761 O O . LEU A 1 100 ? -15.620 -15.989 7.601 1.00 95.75 100 LEU A O 1
ATOM 765 N N . ALA A 1 101 ? -15.909 -14.475 5.960 1.00 96.12 101 ALA A N 1
ATOM 766 C CA . ALA A 1 101 ? -15.985 -15.454 4.881 1.00 96.12 101 ALA A CA 1
ATOM 767 C C . ALA A 1 101 ? -14.653 -16.204 4.703 1.00 96.12 101 ALA A C 1
ATOM 769 O O . ALA A 1 101 ? -14.618 -17.433 4.726 1.00 96.12 101 ALA A O 1
ATOM 770 N N . ALA A 1 102 ? -13.532 -15.480 4.634 1.00 94.50 102 ALA A N 1
ATOM 771 C CA . ALA A 1 102 ? -12.194 -16.061 4.503 1.00 94.50 102 ALA A CA 1
ATOM 772 C C . ALA A 1 102 ? -11.783 -16.913 5.718 1.00 94.50 102 ALA A C 1
ATOM 774 O O . ALA A 1 102 ? -10.994 -17.849 5.590 1.00 94.50 102 ALA A O 1
ATOM 775 N N . SER A 1 103 ? -12.329 -16.612 6.899 1.00 95.19 103 SER A N 1
ATOM 776 C CA . SER A 1 103 ? -12.107 -17.390 8.124 1.00 95.19 103 SER A CA 1
ATOM 777 C C . SER A 1 103 ? -12.987 -18.643 8.220 1.00 95.19 103 SER A C 1
ATOM 779 O O . SER A 1 103 ? -12.843 -19.402 9.178 1.00 95.19 103 SER A O 1
ATOM 781 N N . GLY A 1 104 ? -13.888 -18.869 7.256 1.00 95.12 104 GLY A N 1
ATOM 782 C CA . GLY A 1 104 ? -14.833 -19.989 7.250 1.00 95.12 104 GLY A CA 1
ATOM 783 C C . GLY A 1 104 ? -16.006 -19.826 8.221 1.00 95.12 104 GLY A C 1
ATOM 784 O O . GLY A 1 104 ? -16.716 -20.791 8.487 1.00 95.12 104 GLY A O 1
ATOM 785 N N . CYS A 1 105 ? -16.216 -18.627 8.773 1.00 95.94 105 CYS A N 1
ATOM 786 C CA . CYS A 1 105 ? -17.325 -18.344 9.687 1.00 95.94 105 CYS A CA 1
ATOM 787 C C . CYS A 1 105 ? -18.643 -18.074 8.945 1.00 95.94 105 CYS A C 1
ATOM 789 O O . CYS A 1 105 ? -19.712 -18.216 9.531 1.00 95.94 105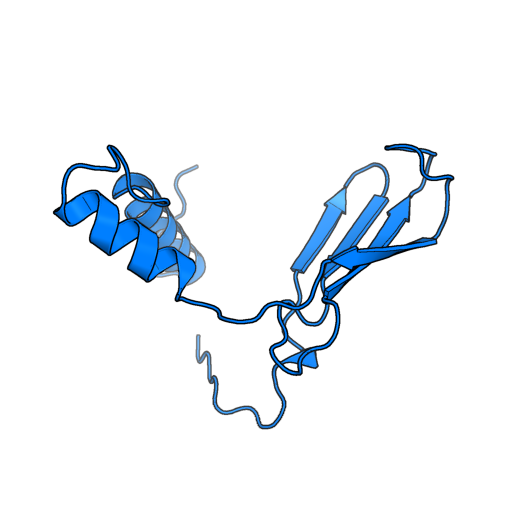 CYS A O 1
ATOM 791 N N . THR A 1 106 ? -18.570 -17.665 7.676 1.00 94.81 106 THR A N 1
ATOM 792 C CA . THR A 1 106 ? -19.722 -17.394 6.799 1.00 94.81 106 THR A CA 1
ATOM 793 C C . THR A 1 106 ? -19.385 -17.788 5.357 1.00 94.81 106 THR A C 1
ATOM 795 O O . THR A 1 106 ? -18.223 -18.047 5.044 1.00 94.81 106 THR A O 1
ATOM 798 N N . THR A 1 107 ? -20.380 -17.839 4.472 1.00 93.06 107 THR A N 1
ATOM 799 C CA . THR A 1 107 ? -20.165 -17.978 3.023 1.00 93.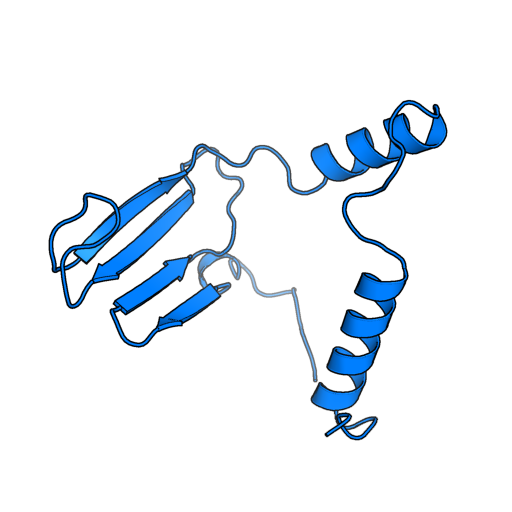06 107 THR A CA 1
ATOM 800 C C . THR A 1 107 ? -19.973 -16.609 2.379 1.00 93.06 107 THR A C 1
ATOM 802 O O . THR A 1 107 ? -20.670 -15.656 2.731 1.00 93.06 107 THR A O 1
ATOM 805 N N . TRP A 1 108 ? -19.055 -16.511 1.414 1.00 92.50 108 TRP A N 1
ATOM 806 C CA . TRP A 1 108 ? -18.939 -15.307 0.594 1.00 92.50 108 TRP A CA 1
ATOM 807 C C . TRP A 1 108 ? -20.197 -15.129 -0.266 1.00 92.50 108 TRP A C 1
ATOM 809 O O . TRP A 1 108 ? -20.785 -16.112 -0.714 1.00 92.50 108 TRP A O 1
ATOM 819 N N . LYS A 1 109 ? -20.619 -13.876 -0.456 1.00 82.00 109 LYS A N 1
ATOM 820 C CA . LYS A 1 109 ? -21.768 -13.526 -1.296 1.00 82.00 109 LYS A CA 1
ATOM 821 C C . LYS A 1 109 ? -21.350 -13.713 -2.760 1.00 82.00 109 LYS A C 1
ATOM 823 O O . LYS A 1 109 ? -20.518 -12.948 -3.245 1.00 82.00 109 LYS A O 1
ATOM 828 N N . GLU A 1 110 ? -21.859 -14.759 -3.407 1.00 67.44 110 GLU A N 1
ATOM 829 C CA . GLU A 1 110 ? -21.721 -14.971 -4.859 1.00 67.44 110 GLU A CA 1
ATOM 830 C C . GLU A 1 110 ? -22.548 -13.963 -5.664 1.00 67.44 110 GLU A C 1
ATOM 832 O O . GLU A 1 110 ? -23.664 -13.608 -5.211 1.00 67.44 110 GLU A O 1
#